Protein AF-A0A1V4R4H4-F1 (afdb_monomer)

Foldseek 3Di:
DVVVVVVVVVVVVLQVQLCVLCPDPPSVCRSVVSSVVVVVVVVVVVVVCVVPVVPDDPDVVVVVVVCVVVVVVVVVCVLCVVVVVCVVVVHDSVVSVVVVVCVVVVVVVVVVVPPDD

Sequence (117 aa):
MKKIISIIGWVILLLAFAALGLSSDDPTFGFFFYLAFFTATFALVYLYIKKHQRRTEIDPKKMVLVYKVSGIVLLLVGLFSPLIALRK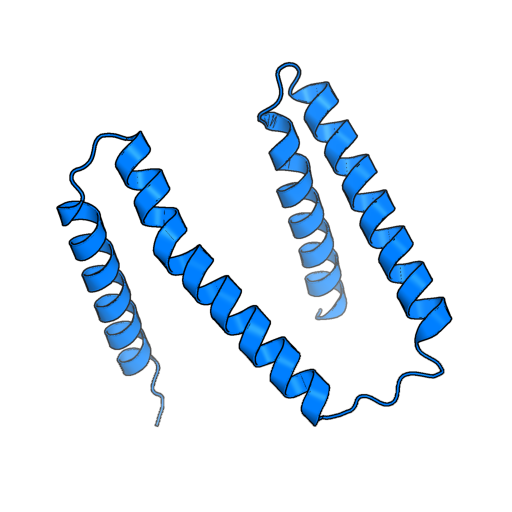IGLPGTSYWAIVSVSIFAWWGFSLFFKKD

Secondary structure (DSSP, 8-state):
-HHHHHHHHHHHHHHHHHGGGGGSSSHHHHHHHHHHHHHHHHHHHHHHHHHHTTS----HHHHHHHHHHHHHHHHHHHHHHHHHHHHHTT--HHHHHHHHHHHHHHHHHHHHHT---

pLDDT: mean 83.41, std 8.89, range [57.78, 94.44]

Mean predicted aligned error: 10.66 Å

Radius of gyration: 19.95 Å; Cα contacts (8 Å, |Δi|>4): 44; chains: 1; bounding box: 46×37×53 Å

Solvent-accessible surface area (backbone atoms only — not comparable to full-atom values): 6542 Å² total; per-residue (Å²): 110,75,67,59,56,51,53,51,51,53,52,52,52,48,50,58,57,11,53,61,16,52,78,40,99,51,36,69,62,26,25,55,50,34,38,51,51,51,52,51,49,51,51,51,51,50,51,50,46,70,71,52,61,89,74,64,76,80,50,66,68,59,50,52,49,52,51,53,51,52,50,50,53,51,49,52,51,65,63,47,50,57,49,56,54,41,48,74,74,71,49,59,76,67,58,47,55,50,50,52,50,51,51,51,52,50,51,51,56,50,53,61,73,67,60,74,130

Structure (mmCIF, N/CA/C/O backbone):
data_AF-A0A1V4R4H4-F1
#
_entry.id   AF-A0A1V4R4H4-F1
#
loop_
_atom_site.group_PDB
_atom_site.id
_atom_site.type_symbol
_atom_site.label_atom_id
_atom_site.label_alt_id
_atom_site.label_comp_id
_atom_site.label_asym_id
_atom_site.label_entity_id
_atom_site.label_seq_id
_atom_site.pdbx_PDB_ins_code
_atom_site.Cartn_x
_atom_site.Cartn_y
_atom_site.Cartn_z
_atom_site.occupancy
_atom_site.B_iso_or_equiv
_atom_site.auth_seq_id
_atom_site.auth_comp_id
_atom_site.auth_asym_id
_atom_site.auth_atom_id
_atom_site.pdbx_PDB_model_num
ATOM 1 N N . MET A 1 1 ? -1.796 21.272 16.201 1.00 60.28 1 MET A N 1
ATOM 2 C CA . MET A 1 1 ? -0.752 20.406 15.601 1.00 60.28 1 MET A CA 1
ATOM 3 C C . MET A 1 1 ? -1.289 19.069 15.077 1.00 60.28 1 MET A C 1
ATOM 5 O O . MET A 1 1 ? -1.186 18.846 13.881 1.00 60.28 1 MET A O 1
ATOM 9 N N . LYS A 1 2 ? -1.944 18.219 15.889 1.00 73.31 2 LYS A N 1
ATOM 10 C CA . LYS A 1 2 ? -2.423 16.880 15.456 1.00 73.31 2 LYS A CA 1
ATOM 11 C C . LYS A 1 2 ? -3.330 16.868 14.204 1.00 73.31 2 LYS A C 1
ATOM 13 O O . LYS A 1 2 ? -3.166 16.008 13.347 1.00 73.31 2 LYS A O 1
ATOM 18 N N . LYS A 1 3 ? -4.240 17.844 14.058 1.00 80.12 3 LYS A N 1
ATOM 19 C CA . 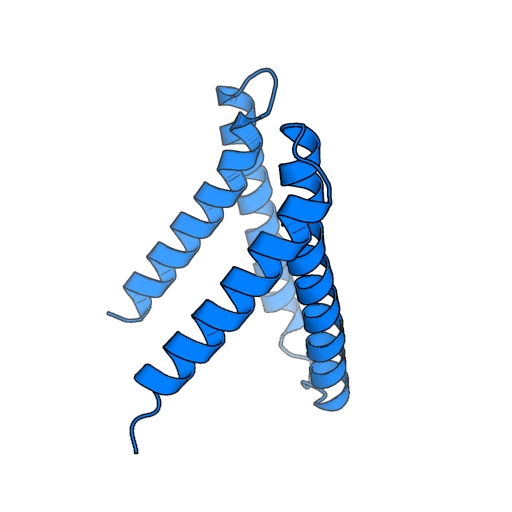LYS A 1 3 ? -5.114 17.966 12.869 1.00 80.12 3 LYS A CA 1
ATOM 20 C C . LYS A 1 3 ? -4.342 18.263 11.577 1.00 80.12 3 LYS A C 1
ATOM 22 O O . LYS A 1 3 ? -4.645 17.677 10.550 1.00 80.12 3 LYS A O 1
ATOM 27 N N . ILE A 1 4 ? -3.337 19.137 11.643 1.00 83.50 4 ILE A N 1
ATOM 28 C CA . ILE A 1 4 ? -2.533 19.537 10.477 1.00 83.50 4 ILE A CA 1
ATOM 29 C C . ILE A 1 4 ? -1.706 18.348 9.979 1.00 83.50 4 ILE A C 1
ATOM 31 O O . ILE A 1 4 ? -1.727 18.048 8.793 1.00 83.50 4 ILE A O 1
ATOM 35 N N . ILE A 1 5 ? -1.066 17.614 10.897 1.00 87.06 5 ILE A N 1
ATOM 36 C CA . ILE A 1 5 ? -0.311 16.391 10.575 1.00 87.06 5 ILE A CA 1
ATOM 37 C C . ILE A 1 5 ? -1.218 15.352 9.905 1.00 87.06 5 ILE A C 1
ATOM 39 O O . ILE A 1 5 ? -0.827 14.734 8.922 1.00 87.06 5 ILE A O 1
ATOM 43 N N . SER A 1 6 ? -2.451 15.193 10.397 1.00 84.44 6 SER A N 1
ATOM 44 C CA . SER A 1 6 ? -3.417 14.277 9.788 1.00 84.44 6 SER A CA 1
ATOM 45 C C . SER A 1 6 ? -3.791 14.692 8.365 1.00 84.44 6 SER A C 1
ATOM 47 O O . SER A 1 6 ? -3.778 13.845 7.478 1.00 84.44 6 SER A O 1
ATOM 49 N N . ILE A 1 7 ? -4.078 15.976 8.128 1.00 87.50 7 ILE A N 1
ATOM 50 C CA . ILE A 1 7 ? -4.419 16.486 6.791 1.00 87.50 7 ILE A CA 1
ATOM 51 C C . ILE A 1 7 ? -3.253 16.275 5.822 1.00 87.50 7 ILE A C 1
ATOM 53 O O . ILE A 1 7 ? -3.457 15.751 4.732 1.00 87.50 7 ILE A O 1
ATOM 57 N N . ILE A 1 8 ? -2.032 16.619 6.238 1.00 90.81 8 ILE A N 1
ATOM 58 C CA . ILE A 1 8 ? -0.823 16.407 5.432 1.00 90.81 8 ILE A CA 1
ATOM 59 C C . ILE A 1 8 ? -0.651 14.919 5.106 1.00 90.81 8 ILE A C 1
ATOM 61 O O . ILE A 1 8 ? -0.389 14.577 3.958 1.00 90.81 8 ILE A O 1
ATOM 65 N N . GLY A 1 9 ? -0.868 14.029 6.080 1.00 87.81 9 GLY A N 1
ATOM 66 C CA . GLY A 1 9 ? -0.818 12.583 5.863 1.00 87.81 9 GLY A CA 1
ATOM 67 C C . GLY A 1 9 ? -1.803 12.103 4.794 1.00 87.81 9 GLY A C 1
ATOM 68 O O . GLY A 1 9 ? -1.424 11.324 3.925 1.00 87.81 9 GLY A O 1
ATOM 69 N N . TRP A 1 10 ? -3.038 12.612 4.801 1.00 89.25 10 TRP A N 1
ATOM 70 C CA . TRP A 1 10 ? -4.032 12.290 3.771 1.00 89.25 10 TRP A CA 1
ATOM 71 C C . TRP A 1 10 ? -3.645 12.811 2.385 1.00 89.25 10 TRP A C 1
ATOM 73 O O . TRP A 1 10 ? -3.832 12.101 1.399 1.00 89.25 10 TRP A O 1
ATOM 83 N N . VAL A 1 11 ? -3.075 14.016 2.300 1.00 90.69 11 VAL A N 1
ATOM 84 C CA . VAL A 1 11 ? -2.595 14.583 1.029 1.00 90.69 11 VAL A CA 1
ATOM 85 C C . VAL A 1 11 ? -1.433 13.759 0.471 1.00 90.69 11 VAL A C 1
ATOM 87 O O . VAL A 1 11 ? -1.456 13.395 -0.701 1.00 90.69 11 VAL A O 1
ATOM 90 N N . ILE A 1 12 ? -0.451 13.407 1.307 1.00 92.81 12 ILE A N 1
ATOM 91 C CA . ILE A 1 12 ? 0.688 12.569 0.906 1.00 92.81 12 ILE A CA 1
ATOM 92 C C . ILE A 1 12 ? 0.209 11.191 0.445 1.00 92.81 12 ILE A C 1
ATOM 94 O O . ILE A 1 12 ? 0.670 10.700 -0.581 1.00 92.81 12 ILE A O 1
ATOM 98 N N . LEU A 1 13 ? -0.738 10.581 1.164 1.00 92.19 13 LEU A N 1
ATOM 99 C CA . LEU A 1 13 ? -1.321 9.294 0.785 1.00 92.19 13 LEU A CA 1
ATOM 100 C C . LEU A 1 13 ? -1.966 9.367 -0.605 1.00 92.19 13 LEU A C 1
ATOM 102 O O . LEU A 1 13 ? -1.736 8.499 -1.443 1.00 92.19 13 LEU A O 1
ATOM 106 N N . LEU A 1 14 ? -2.750 10.414 -0.860 1.00 93.31 14 LEU A N 1
ATOM 107 C CA . LEU A 1 14 ? -3.434 10.606 -2.136 1.00 93.31 14 LEU A CA 1
ATOM 108 C C . LEU A 1 14 ? -2.439 10.838 -3.280 1.00 93.31 14 LEU A C 1
ATOM 110 O O . LEU A 1 14 ? -2.593 10.246 -4.345 1.00 93.31 14 LEU A O 1
ATOM 114 N N . LEU A 1 15 ? -1.380 11.616 -3.042 1.00 92.44 15 LEU A N 1
ATOM 115 C CA . LEU A 1 15 ? -0.288 11.805 -4.000 1.00 92.44 15 LEU A CA 1
ATOM 116 C C . LEU A 1 15 ? 0.473 10.504 -4.282 1.00 92.44 15 LEU A C 1
ATOM 118 O O . LEU A 1 15 ? 0.792 10.232 -5.436 1.00 92.44 15 LEU A O 1
ATOM 122 N N . ALA A 1 16 ? 0.727 9.676 -3.266 1.00 92.31 16 ALA A N 1
ATOM 123 C CA . ALA A 1 16 ? 1.392 8.385 -3.438 1.00 92.31 16 ALA A CA 1
ATOM 124 C C . ALA A 1 16 ? 0.567 7.433 -4.319 1.00 92.31 16 ALA A C 1
ATOM 126 O O . ALA A 1 16 ? 1.111 6.750 -5.182 1.00 92.31 16 ALA A O 1
ATOM 127 N N . PHE A 1 17 ? -0.755 7.422 -4.144 1.00 91.88 17 PHE A N 1
ATOM 128 C CA . PHE A 1 17 ? -1.656 6.648 -4.994 1.00 91.88 17 PHE A CA 1
ATOM 129 C C . PHE A 1 17 ? -1.779 7.223 -6.410 1.00 91.88 17 PHE A C 1
ATOM 131 O O . PHE A 1 17 ? -1.784 6.461 -7.375 1.00 91.88 17 PHE A O 1
ATOM 138 N N . ALA A 1 18 ? -1.819 8.549 -6.556 1.00 92.38 18 ALA A N 1
ATOM 139 C CA . ALA A 1 18 ? -1.799 9.209 -7.862 1.00 92.38 18 ALA A CA 1
ATOM 140 C C . ALA A 1 18 ? -0.507 8.910 -8.641 1.00 92.38 18 ALA A C 1
ATOM 142 O O . ALA A 1 18 ? -0.545 8.718 -9.855 1.00 92.38 18 ALA A O 1
ATOM 143 N N . ALA A 1 19 ? 0.627 8.789 -7.943 1.00 92.94 19 ALA A N 1
ATOM 144 C CA . ALA A 1 19 ? 1.918 8.460 -8.540 1.00 92.94 19 ALA A CA 1
ATOM 145 C C . ALA A 1 19 ? 1.949 7.083 -9.228 1.00 92.94 19 ALA A C 1
ATOM 147 O O . ALA A 1 19 ? 2.784 6.873 -10.104 1.00 92.94 19 ALA A O 1
ATOM 148 N N . LEU A 1 20 ? 1.021 6.165 -8.920 1.00 89.38 20 LEU A N 1
ATOM 149 C CA . LEU A 1 20 ? 0.874 4.915 -9.679 1.00 89.38 20 LEU A CA 1
ATOM 150 C C . LEU A 1 20 ? 0.554 5.179 -11.160 1.00 89.38 20 LEU A C 1
ATOM 152 O O . LEU A 1 20 ? 0.998 4.430 -12.030 1.00 89.38 20 LEU A O 1
ATOM 156 N N . GLY A 1 21 ? -0.138 6.282 -11.455 1.00 87.44 21 GLY A N 1
ATOM 157 C CA . GLY A 1 21 ? -0.446 6.716 -12.815 1.00 87.44 21 GLY A CA 1
ATOM 158 C C . GLY A 1 21 ? 0.775 7.115 -13.642 1.00 87.44 21 GLY A C 1
ATOM 159 O O . GLY A 1 21 ? 0.704 7.056 -14.865 1.00 87.44 21 GLY A O 1
ATOM 160 N N . LEU A 1 22 ? 1.913 7.418 -13.006 1.00 90.81 22 LEU A N 1
ATOM 161 C CA . LEU A 1 22 ? 3.171 7.722 -13.701 1.00 90.81 22 LEU A CA 1
ATOM 162 C C . LEU A 1 22 ? 3.750 6.513 -14.446 1.00 90.81 22 LEU A C 1
ATOM 164 O O . LEU A 1 22 ? 4.633 6.680 -15.278 1.00 90.81 22 LEU A O 1
ATOM 168 N N . SER A 1 23 ? 3.272 5.302 -14.145 1.00 86.44 23 SER A N 1
ATOM 169 C CA . SER A 1 23 ? 3.664 4.078 -14.854 1.00 86.44 23 SER A CA 1
ATOM 170 C C . SER A 1 23 ? 2.878 3.822 -16.148 1.00 86.44 23 SER A C 1
ATOM 172 O O . SER A 1 23 ? 3.124 2.816 -16.808 1.00 86.44 23 SER A O 1
ATOM 174 N N . SER A 1 24 ? 1.934 4.702 -16.499 1.00 85.19 24 SER A N 1
ATOM 175 C CA . SER A 1 24 ? 1.113 4.591 -17.714 1.00 85.19 24 SER A CA 1
ATOM 176 C C . SER A 1 24 ? 1.832 5.160 -18.942 1.00 85.19 24 SER A C 1
ATOM 178 O O . SER A 1 24 ? 2.734 5.983 -18.799 1.00 85.19 24 SER A O 1
ATOM 180 N N . ASP A 1 25 ? 1.382 4.774 -20.142 1.00 87.06 25 ASP A N 1
ATOM 181 C CA . ASP A 1 25 ? 1.960 5.231 -21.419 1.00 87.06 25 ASP A CA 1
ATOM 182 C C . ASP A 1 25 ? 1.940 6.763 -21.575 1.00 87.06 25 ASP A C 1
ATOM 184 O O . ASP A 1 25 ? 2.895 7.350 -22.082 1.00 87.06 25 ASP A O 1
ATOM 188 N N . ASP A 1 26 ? 0.879 7.419 -21.088 1.00 89.50 26 ASP A N 1
ATOM 189 C CA . ASP A 1 26 ? 0.841 8.869 -20.883 1.00 89.50 26 ASP A CA 1
ATOM 190 C C . ASP A 1 26 ? 0.894 9.166 -19.372 1.00 89.50 26 ASP A C 1
ATOM 192 O O . ASP A 1 26 ? -0.127 9.059 -18.680 1.00 89.50 26 ASP A O 1
ATOM 196 N N . PRO A 1 27 ? 2.069 9.525 -18.827 1.00 87.38 27 PRO A N 1
ATOM 197 C CA . PRO A 1 27 ? 2.248 9.720 -17.393 1.00 87.38 27 PRO A CA 1
ATOM 198 C C . PRO A 1 27 ? 1.513 10.959 -16.872 1.00 87.38 27 PRO A C 1
ATOM 200 O O . PRO A 1 27 ? 1.125 10.991 -15.702 1.00 87.38 27 PRO A O 1
ATOM 203 N N . THR A 1 28 ? 1.287 11.967 -17.722 1.00 89.06 28 THR A N 1
ATOM 204 C CA . THR A 1 28 ? 0.567 13.183 -17.328 1.00 89.06 28 THR A CA 1
ATOM 205 C C . THR A 1 28 ? -0.909 12.858 -17.176 1.00 89.06 28 THR A C 1
ATOM 207 O O . THR A 1 28 ? -1.490 13.083 -16.114 1.00 89.06 28 THR A O 1
ATOM 210 N N . PHE A 1 29 ? -1.505 12.261 -18.210 1.00 91.00 29 PHE A N 1
ATOM 211 C CA . PHE A 1 29 ? -2.897 11.828 -18.162 1.00 91.00 29 PHE A CA 1
ATOM 212 C C . PHE A 1 29 ? -3.125 10.781 -17.063 1.00 91.00 29 PHE A C 1
ATOM 214 O O . PHE A 1 29 ? -4.056 10.918 -16.268 1.00 91.00 29 PHE A O 1
ATOM 221 N N . GLY A 1 30 ? -2.240 9.785 -16.957 1.00 89.81 30 GLY A N 1
ATOM 222 C CA . GLY A 1 30 ? -2.298 8.735 -15.945 1.00 89.81 30 GLY A CA 1
ATOM 223 C C . GLY A 1 30 ? -2.294 9.295 -14.525 1.00 89.81 30 GLY A C 1
ATOM 224 O O . GLY A 1 30 ? -3.163 8.945 -13.727 1.00 89.81 30 GLY A O 1
ATOM 225 N N . PHE A 1 31 ? -1.382 10.215 -14.200 1.00 92.06 31 PHE A N 1
ATOM 226 C CA . PHE A 1 31 ? -1.333 10.840 -12.876 1.00 92.06 31 PHE A CA 1
ATOM 227 C C . PHE A 1 31 ? -2.658 11.521 -12.498 1.00 92.06 31 PHE A C 1
ATOM 229 O O . PHE A 1 31 ? -3.212 11.250 -11.429 1.00 92.06 31 PHE A O 1
ATOM 236 N N . PHE A 1 32 ? -3.203 12.370 -13.378 1.00 92.69 32 PHE A N 1
ATOM 237 C CA . PHE A 1 32 ? -4.459 13.078 -13.107 1.00 92.69 32 PHE A CA 1
ATOM 238 C C . PHE A 1 32 ? -5.663 12.137 -13.054 1.00 92.69 32 PHE A C 1
ATOM 240 O O . PHE A 1 32 ? -6.547 12.322 -12.213 1.00 92.69 32 PHE A O 1
ATOM 247 N N . PHE A 1 33 ? -5.685 11.106 -13.898 1.00 92.81 33 PHE A N 1
ATOM 248 C CA . PHE A 1 33 ? -6.731 10.092 -13.887 1.00 92.81 33 PHE A CA 1
ATOM 249 C C . PHE A 1 33 ? -6.757 9.329 -12.559 1.00 92.81 33 PHE A C 1
ATOM 251 O O . PHE A 1 33 ? -7.805 9.246 -11.917 1.00 92.81 33 PHE A O 1
ATOM 258 N N . TYR A 1 34 ? -5.606 8.833 -12.094 1.00 91.31 34 TYR A N 1
ATOM 259 C CA . TYR A 1 34 ? -5.505 8.140 -10.809 1.00 91.31 34 TYR A CA 1
ATOM 260 C C . TYR A 1 34 ? -5.825 9.066 -9.630 1.00 91.31 34 TYR A C 1
ATOM 262 O O . TYR A 1 34 ? -6.520 8.652 -8.701 1.00 91.31 34 TYR A O 1
ATOM 270 N N . LEU A 1 35 ? -5.399 10.331 -9.677 1.00 93.88 35 LEU A N 1
ATOM 271 C CA . LEU A 1 35 ? -5.747 11.330 -8.665 1.00 93.88 35 LEU A CA 1
ATOM 272 C C . LEU A 1 35 ? -7.267 11.520 -8.564 1.00 93.88 35 LEU A C 1
ATOM 274 O O . LEU A 1 35 ? -7.826 11.459 -7.464 1.00 93.88 35 LEU A O 1
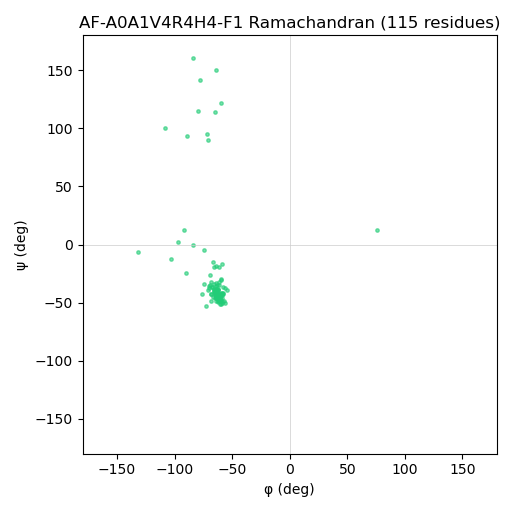ATOM 278 N N . ALA A 1 36 ? -7.949 11.700 -9.697 1.00 93.88 36 ALA A N 1
ATOM 279 C CA . ALA A 1 36 ? -9.403 11.833 -9.745 1.00 93.88 36 ALA A CA 1
ATOM 280 C C . ALA A 1 36 ? -10.106 10.551 -9.268 1.00 93.88 36 ALA A C 1
ATOM 282 O O . ALA A 1 36 ? -11.012 10.613 -8.434 1.00 93.88 36 ALA A O 1
ATOM 283 N N . PHE A 1 37 ? -9.646 9.388 -9.731 1.00 94.19 37 PHE A N 1
ATOM 284 C CA . PHE A 1 37 ? -10.193 8.083 -9.369 1.00 94.19 37 PHE A CA 1
ATOM 285 C C . PHE A 1 37 ? -10.098 7.800 -7.863 1.00 94.19 37 PHE A C 1
ATOM 287 O O . PHE A 1 37 ? -11.092 7.429 -7.231 1.00 94.19 37 PHE A O 1
ATOM 294 N N . PHE A 1 38 ? -8.928 8.006 -7.253 1.00 93.62 38 PHE A N 1
ATOM 295 C CA . PHE A 1 38 ? -8.741 7.778 -5.819 1.00 93.62 38 PHE A CA 1
ATOM 296 C C . PHE A 1 38 ? -9.478 8.809 -4.966 1.00 93.62 38 PHE A C 1
ATOM 298 O O . PHE A 1 38 ? -10.059 8.444 -3.943 1.00 93.62 38 PHE A O 1
ATOM 305 N N . THR A 1 39 ? -9.547 10.068 -5.410 1.00 94.31 39 THR A N 1
ATOM 306 C CA . THR A 1 39 ? -10.369 11.094 -4.749 1.00 94.31 39 THR A CA 1
ATOM 307 C C . THR A 1 39 ? -11.844 10.692 -4.745 1.00 94.31 39 THR A C 1
ATOM 309 O O . THR A 1 39 ? -12.487 10.720 -3.693 1.00 94.31 39 THR A O 1
ATOM 312 N N . ALA A 1 40 ? -12.377 10.252 -5.890 1.00 94.44 40 ALA A N 1
ATOM 313 C CA . ALA A 1 40 ? -13.753 9.773 -6.004 1.00 94.44 40 ALA A CA 1
ATOM 314 C C . ALA A 1 40 ? -13.999 8.529 -5.137 1.00 94.44 40 ALA A C 1
ATOM 316 O O . ALA A 1 40 ? -15.003 8.458 -4.430 1.00 94.44 40 ALA A O 1
ATOM 317 N N . THR A 1 41 ? -13.059 7.582 -5.123 1.00 93.62 41 THR A N 1
ATOM 318 C CA . THR A 1 41 ? -13.140 6.368 -4.298 1.00 93.62 41 THR A CA 1
ATOM 319 C C . THR A 1 41 ? -13.177 6.707 -2.808 1.00 93.62 41 THR A C 1
ATOM 321 O O . THR A 1 41 ? -14.057 6.230 -2.092 1.00 93.62 41 THR A O 1
ATOM 324 N N . PHE A 1 42 ? -12.283 7.574 -2.323 1.00 91.44 42 PHE A N 1
ATOM 325 C CA . PHE A 1 42 ? -12.299 8.014 -0.926 1.00 91.44 42 PHE A CA 1
ATOM 326 C C . PHE A 1 42 ? -13.566 8.792 -0.577 1.00 91.44 42 PHE A C 1
ATOM 328 O O . PHE A 1 42 ? -14.131 8.566 0.493 1.00 91.44 42 PHE A O 1
ATOM 335 N N . ALA A 1 43 ? -14.057 9.651 -1.473 1.00 92.75 43 ALA A N 1
ATOM 336 C CA . ALA A 1 43 ? -15.321 10.353 -1.278 1.00 92.75 43 ALA A CA 1
ATOM 337 C C . ALA A 1 43 ? -16.503 9.374 -1.174 1.00 92.75 43 ALA A C 1
ATOM 339 O O . ALA A 1 43 ? -17.319 9.496 -0.261 1.00 92.75 43 ALA A O 1
ATOM 340 N N . LEU A 1 44 ? -16.570 8.363 -2.047 1.00 93.25 44 LEU A N 1
ATOM 341 C CA . LEU A 1 44 ? -17.602 7.324 -2.014 1.00 93.25 44 LEU A CA 1
ATOM 342 C C . LEU A 1 44 ? -17.545 6.501 -0.728 1.00 93.25 44 LEU A C 1
ATOM 344 O O . LEU A 1 44 ? -18.575 6.314 -0.083 1.00 93.25 44 LEU A O 1
ATOM 348 N N . VAL A 1 45 ? -16.356 6.056 -0.316 1.00 90.75 45 VAL A N 1
ATOM 349 C CA . VAL A 1 45 ? -16.163 5.324 0.944 1.00 90.75 45 VA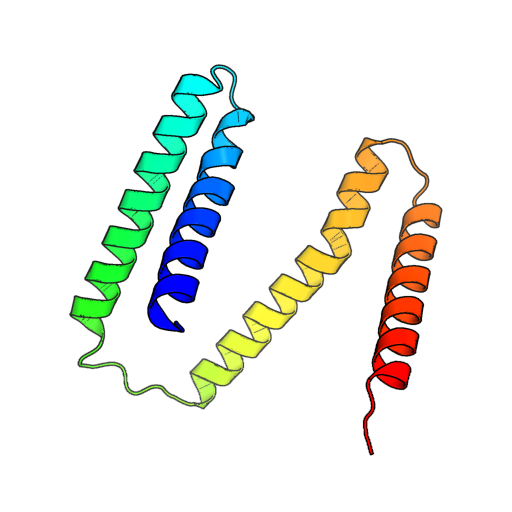L A CA 1
ATOM 350 C C . VAL A 1 45 ? -16.564 6.192 2.136 1.00 90.75 45 VAL A C 1
ATOM 352 O O . VAL A 1 45 ? -17.287 5.727 3.016 1.00 90.75 45 VAL A O 1
ATOM 355 N N . TYR A 1 46 ? -16.170 7.467 2.154 1.00 89.19 46 TYR A N 1
ATOM 356 C CA . TYR A 1 46 ? -16.554 8.408 3.204 1.00 89.19 46 TYR A CA 1
ATOM 357 C C . TYR A 1 46 ? -18.075 8.590 3.279 1.00 89.19 46 TYR A C 1
ATOM 359 O O . TYR A 1 46 ? -18.650 8.517 4.365 1.00 89.19 46 TYR A O 1
ATOM 367 N N . LEU A 1 47 ? -18.744 8.780 2.138 1.00 92.06 47 LEU A N 1
ATOM 368 C CA . LEU A 1 47 ? -20.202 8.896 2.075 1.00 92.06 47 LEU A CA 1
ATOM 369 C C . LEU A 1 47 ? -20.894 7.601 2.508 1.00 92.06 47 LEU A C 1
ATOM 371 O O . LEU A 1 47 ? -21.873 7.661 3.252 1.00 92.06 47 LEU A O 1
ATOM 375 N N . TYR A 1 48 ? -20.379 6.444 2.091 1.00 88.69 48 TYR A N 1
ATOM 376 C CA . TYR A 1 48 ? -20.893 5.136 2.486 1.00 88.69 48 TYR A CA 1
ATOM 377 C C . TYR A 1 48 ? -20.809 4.944 4.001 1.00 88.69 48 TYR A C 1
ATOM 379 O O . TYR A 1 48 ? -21.818 4.652 4.643 1.00 88.69 48 TYR A O 1
ATOM 387 N N . ILE A 1 49 ? -19.635 5.193 4.587 1.00 86.69 49 ILE A N 1
ATOM 388 C CA . ILE A 1 49 ? -19.419 5.111 6.033 1.00 86.69 49 ILE A CA 1
ATOM 389 C C . ILE A 1 49 ? -20.342 6.095 6.746 1.00 86.69 49 ILE A C 1
ATOM 391 O O . ILE A 1 49 ? -21.105 5.677 7.606 1.00 86.69 49 ILE A O 1
ATOM 395 N N . LYS A 1 50 ? -20.363 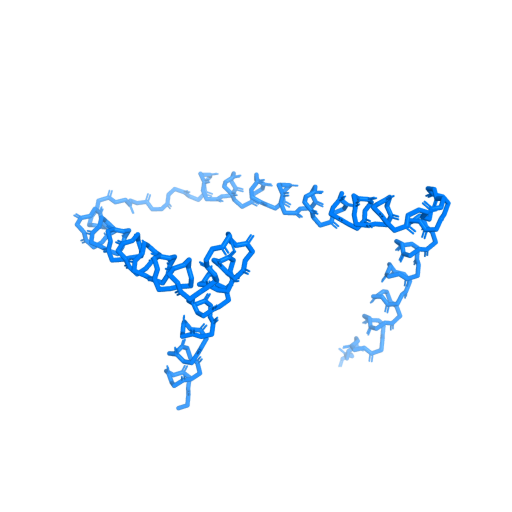7.372 6.346 1.00 85.44 50 LYS A N 1
ATOM 396 C CA . LYS A 1 50 ? -21.221 8.400 6.954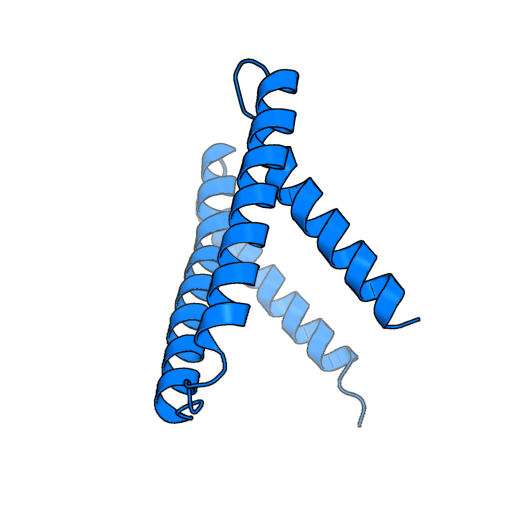 1.00 85.44 50 LYS A CA 1
ATOM 397 C C . LYS A 1 50 ? -22.705 8.021 6.916 1.00 85.44 50 LYS A C 1
ATOM 399 O O . LYS A 1 50 ? -23.433 8.296 7.869 1.00 85.44 50 LYS A O 1
ATOM 404 N N . LYS A 1 51 ? -23.154 7.383 5.831 1.00 85.00 51 LYS A N 1
ATOM 405 C CA . LYS A 1 51 ? -24.534 6.913 5.654 1.00 85.00 51 LYS A CA 1
ATOM 406 C C . LYS A 1 51 ? -24.844 5.668 6.494 1.00 85.00 51 LYS A C 1
ATOM 408 O O . LYS A 1 51 ? -25.970 5.543 6.969 1.00 85.00 51 LYS A O 1
ATOM 413 N N . HIS A 1 52 ? -23.882 4.767 6.696 1.00 77.06 52 HIS A N 1
ATOM 414 C CA . HIS A 1 52 ? -24.103 3.461 7.334 1.00 77.06 52 HIS A CA 1
ATOM 415 C C . HIS A 1 52 ? -23.621 3.365 8.798 1.00 77.06 52 HIS A C 1
ATOM 417 O O . HIS A 1 52 ? -24.014 2.450 9.520 1.00 77.06 52 HIS A O 1
ATOM 423 N N . GLN A 1 53 ? -22.843 4.337 9.286 1.00 66.19 53 GLN A N 1
ATOM 424 C CA . GLN A 1 53 ? -22.228 4.317 10.623 1.00 66.19 53 GLN A CA 1
ATOM 425 C C . GLN A 1 53 ? -23.224 4.328 11.787 1.00 66.19 53 GLN A C 1
ATOM 427 O O . GLN A 1 53 ? -22.849 3.982 12.901 1.00 66.19 53 GLN A O 1
ATOM 432 N N . ARG A 1 54 ? -24.488 4.716 11.571 1.00 57.78 54 ARG A N 1
ATOM 433 C CA . ARG A 1 54 ? -25.481 4.795 12.658 1.00 57.78 54 ARG A CA 1
ATOM 434 C C . ARG A 1 54 ? -26.009 3.436 13.142 1.00 57.78 54 ARG A C 1
ATOM 436 O O . ARG A 1 54 ? -26.801 3.423 14.078 1.00 57.78 54 ARG A O 1
ATOM 443 N N . ARG A 1 55 ? -25.642 2.311 12.514 1.00 58.16 55 ARG A N 1
ATOM 444 C CA . ARG A 1 55 ? -26.234 0.987 12.811 1.00 58.16 55 ARG A CA 1
ATOM 445 C C . ARG A 1 55 ? -25.227 -0.148 13.024 1.00 58.16 55 ARG A C 1
ATOM 447 O O . ARG A 1 55 ? -25.640 -1.246 13.378 1.00 58.16 55 ARG A O 1
ATOM 454 N N . THR A 1 56 ? -23.934 0.078 12.816 1.00 60.75 56 THR A N 1
ATOM 455 C CA . THR A 1 56 ? -22.906 -0.948 13.033 1.00 60.75 56 THR A CA 1
ATOM 456 C C . THR A 1 56 ? -22.412 -0.899 14.471 1.00 60.75 56 THR A C 1
ATOM 458 O O . THR A 1 56 ? -21.488 -0.148 14.783 1.00 60.75 56 THR A O 1
ATOM 461 N N . GLU A 1 57 ? -23.013 -1.705 15.345 1.00 65.31 57 GLU A N 1
ATOM 462 C CA . GLU A 1 57 ? -22.344 -2.106 16.582 1.00 65.31 57 GLU A CA 1
ATOM 463 C C . GLU A 1 57 ? -21.054 -2.841 16.200 1.00 65.31 57 GLU A C 1
ATOM 465 O O . GLU A 1 57 ? -21.064 -3.792 15.411 1.00 65.31 57 GLU A O 1
ATOM 470 N N . ILE A 1 58 ? -19.918 -2.335 16.680 1.00 67.56 58 ILE A N 1
ATOM 471 C CA . ILE A 1 58 ? -18.609 -2.925 16.409 1.00 67.56 58 ILE A CA 1
ATOM 472 C C . ILE A 1 58 ? -18.542 -4.226 17.204 1.00 67.56 58 ILE A C 1
ATOM 474 O O . ILE A 1 58 ? -18.211 -4.221 18.386 1.00 67.56 58 ILE A O 1
ATOM 478 N N . ASP A 1 59 ? -18.882 -5.340 16.558 1.00 79.06 59 ASP A N 1
ATOM 479 C CA . ASP A 1 59 ? -18.706 -6.661 17.150 1.00 79.06 59 ASP A CA 1
ATOM 480 C C . ASP A 1 59 ? -17.198 -6.920 17.335 1.00 79.06 59 ASP A C 1
ATOM 482 O O . ASP A 1 59 ? -16.463 -7.034 16.338 1.00 79.06 59 ASP A O 1
ATOM 486 N N . PRO A 1 60 ? -16.709 -7.030 18.584 1.00 80.12 60 PRO A N 1
ATOM 487 C CA . PRO A 1 60 ? -15.290 -7.210 18.857 1.00 80.12 60 PRO A CA 1
ATOM 488 C C . PRO A 1 60 ? -14.738 -8.486 18.210 1.00 80.12 60 PRO A C 1
ATOM 490 O O . PRO A 1 60 ? -13.581 -8.500 17.790 1.00 80.12 60 PRO A O 1
ATOM 493 N N . LYS A 1 61 ? -15.551 -9.542 18.038 1.00 80.69 61 LYS A N 1
ATOM 494 C CA . LYS A 1 61 ? -15.111 -10.792 17.398 1.00 80.69 61 LYS A CA 1
ATOM 495 C C . LYS A 1 61 ? -14.839 -10.599 15.908 1.00 80.69 61 LYS A C 1
ATOM 497 O O . LYS A 1 61 ? -13.821 -11.073 15.403 1.00 80.69 61 LYS A O 1
ATOM 502 N N . LYS A 1 62 ? -15.709 -9.865 15.205 1.00 82.44 62 LYS A N 1
ATOM 503 C CA . LYS A 1 62 ? -15.510 -9.533 13.782 1.00 82.44 62 LYS A CA 1
ATOM 504 C C . LYS A 1 62 ? -14.301 -8.626 13.595 1.00 82.44 62 LYS A C 1
ATOM 506 O O . LYS A 1 62 ? -13.516 -8.842 12.677 1.00 82.44 62 LYS A O 1
ATOM 511 N N . MET A 1 63 ? -14.118 -7.656 14.489 1.00 81.75 63 MET A N 1
ATOM 512 C CA . MET A 1 63 ? -12.984 -6.738 14.431 1.00 81.75 63 MET A CA 1
ATOM 513 C C . MET A 1 63 ? -11.644 -7.470 14.605 1.00 81.75 63 MET A C 1
ATOM 515 O O . MET A 1 63 ? -10.729 -7.262 13.811 1.00 81.75 63 MET A O 1
ATOM 519 N N . VAL A 1 64 ? -11.547 -8.396 15.568 1.00 88.31 64 VAL A N 1
ATOM 520 C CA . VAL A 1 64 ? -10.354 -9.246 15.751 1.00 88.31 64 VAL A CA 1
ATOM 521 C C . VAL A 1 64 ? -10.074 -10.092 14.508 1.00 88.31 64 VAL A C 1
ATOM 523 O O . VAL A 1 64 ? -8.921 -10.198 14.091 1.00 88.31 64 VAL A O 1
ATOM 526 N N . LEU A 1 65 ? -11.107 -10.659 13.877 1.00 89.00 65 LEU A N 1
ATOM 527 C CA . LEU A 1 65 ? -10.938 -11.432 12.647 1.00 89.00 65 LEU A CA 1
ATOM 528 C C . LEU A 1 65 ? -10.403 -10.566 11.497 1.00 89.00 65 LEU A C 1
ATOM 530 O O . LEU A 1 65 ? -9.450 -10.967 10.833 1.00 89.00 65 LEU A O 1
ATOM 534 N N . VAL A 1 66 ? -10.959 -9.368 11.290 1.00 88.19 66 VAL A N 1
ATOM 535 C CA . VAL A 1 66 ? -10.497 -8.422 10.258 1.00 88.19 66 VAL A CA 1
ATOM 536 C C . VAL A 1 66 ? -9.044 -8.015 10.496 1.00 88.19 66 VAL A C 1
ATOM 538 O O . VAL A 1 66 ? -8.253 -8.005 9.552 1.00 88.19 66 VAL A O 1
ATOM 541 N N . TYR A 1 67 ? -8.654 -7.744 11.743 1.00 87.44 67 TYR A N 1
ATOM 542 C CA . TYR A 1 67 ? -7.258 -7.452 12.073 1.00 87.44 67 TYR A CA 1
ATOM 543 C C . TYR A 1 67 ? -6.339 -8.646 11.823 1.00 87.44 67 TYR A C 1
ATOM 545 O O . TYR A 1 67 ? -5.262 -8.478 11.259 1.00 87.44 67 TYR A O 1
ATOM 553 N N . LYS A 1 68 ? -6.767 -9.862 12.175 1.00 89.25 68 LYS A N 1
ATOM 554 C CA . LYS A 1 68 ? -5.978 -11.075 11.942 1.00 89.25 68 LYS A CA 1
ATOM 555 C C . LYS A 1 68 ? -5.775 -11.333 10.449 1.00 89.25 68 LYS A C 1
ATOM 557 O O . LYS A 1 68 ? -4.655 -11.590 10.023 1.00 89.25 68 LYS A O 1
ATOM 562 N N . VAL A 1 69 ? -6.838 -11.232 9.652 1.00 92.94 69 VAL A N 1
ATOM 563 C CA . VAL A 1 69 ? -6.777 -11.458 8.201 1.00 92.94 69 VAL A CA 1
ATOM 564 C C . VAL A 1 69 ? -5.969 -10.361 7.511 1.00 92.94 69 VAL A C 1
ATOM 566 O O . VAL A 1 69 ? -5.061 -10.678 6.749 1.00 92.94 69 VAL A O 1
ATOM 569 N N . SER A 1 70 ? -6.233 -9.083 7.805 1.00 87.06 70 SER A N 1
ATOM 570 C CA . SER A 1 70 ? -5.461 -7.977 7.219 1.00 87.06 70 SER A CA 1
ATOM 571 C C . SER A 1 70 ? -3.988 -8.030 7.626 1.00 87.06 70 SER A C 1
ATOM 573 O O . SER A 1 70 ? -3.125 -7.831 6.777 1.00 87.06 70 SER A O 1
ATOM 575 N N . GLY A 1 71 ? -3.685 -8.399 8.874 1.00 86.25 71 GLY A N 1
ATOM 576 C CA . GLY A 1 71 ? -2.322 -8.629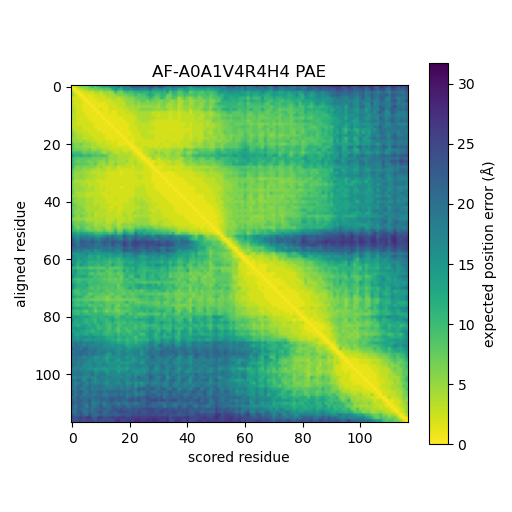 9.348 1.00 86.25 71 GLY A CA 1
ATOM 577 C C . GLY A 1 71 ? -1.607 -9.748 8.590 1.00 86.25 71 GLY A C 1
ATOM 578 O O . GLY A 1 71 ? -0.468 -9.562 8.175 1.00 86.25 71 GLY A O 1
ATOM 579 N N . ILE A 1 72 ? -2.274 -10.880 8.339 1.00 91.88 72 ILE A N 1
ATOM 580 C CA . ILE A 1 72 ? -1.706 -11.979 7.540 1.00 91.88 72 ILE A CA 1
ATOM 581 C C . ILE A 1 72 ? -1.463 -11.533 6.094 1.00 91.88 72 ILE A C 1
ATOM 583 O O . ILE A 1 72 ? -0.394 -11.795 5.551 1.00 91.88 72 ILE A O 1
ATOM 587 N N . VAL A 1 73 ? -2.418 -10.836 5.474 1.00 90.81 73 VAL A N 1
ATOM 588 C CA . VAL A 1 73 ? -2.262 -10.324 4.102 1.00 90.81 73 VAL A CA 1
ATOM 589 C C . VAL A 1 73 ? -1.085 -9.353 4.019 1.00 90.81 73 VAL A C 1
ATOM 591 O O . VAL A 1 73 ? -0.245 -9.492 3.134 1.00 90.81 73 VAL A O 1
ATOM 594 N N . LEU A 1 74 ? -0.979 -8.411 4.960 1.00 87.69 74 LEU A N 1
ATOM 595 C CA . LEU A 1 74 ? 0.138 -7.468 5.027 1.00 87.69 74 LEU A CA 1
ATOM 596 C C . LEU A 1 74 ? 1.475 -8.180 5.246 1.00 87.69 74 LEU A C 1
ATOM 598 O O . LEU A 1 74 ? 2.463 -7.807 4.619 1.00 87.69 74 LEU A O 1
ATOM 602 N N . LEU A 1 75 ? 1.504 -9.224 6.079 1.00 87.00 75 LEU A N 1
ATOM 603 C CA . LEU A 1 75 ? 2.696 -10.040 6.295 1.00 87.00 75 LEU A CA 1
ATOM 604 C C . LEU A 1 75 ? 3.119 -10.729 4.997 1.00 87.00 75 LEU A C 1
ATOM 606 O O . LEU A 1 75 ? 4.280 -10.630 4.614 1.00 87.00 75 LEU A O 1
ATOM 610 N N . LEU A 1 76 ? 2.189 -11.366 4.281 1.00 88.81 76 LEU A N 1
ATOM 611 C CA . LEU A 1 76 ? 2.484 -12.015 3.003 1.00 88.81 76 LEU A CA 1
ATOM 612 C C . LEU A 1 76 ? 2.983 -11.000 1.967 1.00 88.81 76 LEU A C 1
ATOM 614 O O . LEU A 1 76 ? 4.018 -11.220 1.345 1.00 88.81 76 LEU A O 1
ATOM 618 N N . VAL A 1 77 ? 2.311 -9.859 1.808 1.00 86.94 77 VAL A N 1
ATOM 619 C CA . VAL A 1 77 ? 2.739 -8.812 0.866 1.00 86.94 77 VAL A CA 1
ATOM 620 C C . VAL A 1 77 ? 4.123 -8.267 1.233 1.00 86.94 77 VAL A C 1
ATOM 622 O O . VAL A 1 77 ? 4.984 -8.134 0.363 1.00 86.94 77 VAL A O 1
ATOM 625 N N . GLY A 1 78 ? 4.373 -7.998 2.515 1.00 82.69 78 GLY A N 1
ATOM 626 C CA . GLY A 1 78 ? 5.674 -7.539 3.003 1.00 82.69 78 GLY A CA 1
ATOM 627 C C . GLY A 1 78 ? 6.784 -8.574 2.810 1.00 82.69 78 GLY A C 1
ATOM 628 O O . GLY A 1 78 ? 7.906 -8.210 2.476 1.00 82.69 78 GLY A O 1
ATOM 629 N N . LEU A 1 79 ? 6.467 -9.863 2.948 1.00 84.38 79 LEU A N 1
ATOM 630 C CA . LEU A 1 79 ? 7.423 -10.955 2.784 1.00 84.38 79 LEU A CA 1
ATOM 631 C C . LEU A 1 79 ? 7.735 -11.225 1.303 1.00 84.38 79 LEU A C 1
ATOM 633 O O . LEU A 1 79 ? 8.894 -11.423 0.948 1.00 84.38 79 LEU A O 1
ATOM 637 N N . PHE A 1 80 ? 6.731 -11.219 0.424 1.00 83.62 80 PHE A N 1
ATOM 638 C CA . PHE A 1 80 ? 6.891 -11.592 -0.987 1.00 83.62 80 PHE A CA 1
ATOM 639 C C . PHE A 1 80 ? 7.247 -10.420 -1.911 1.00 83.62 80 PHE A C 1
ATOM 641 O O . PHE A 1 80 ? 7.866 -10.646 -2.952 1.00 83.62 80 PHE A O 1
ATOM 648 N N . SER A 1 81 ? 6.919 -9.173 -1.557 1.00 82.12 81 SER A N 1
ATOM 649 C CA . SER A 1 81 ? 7.254 -8.011 -2.399 1.00 82.12 81 SER A CA 1
ATOM 650 C C . SER A 1 81 ? 8.758 -7.847 -2.680 1.00 82.12 81 SER A C 1
ATOM 652 O O . SER A 1 81 ? 9.099 -7.633 -3.850 1.00 82.12 81 SER A O 1
ATOM 654 N N . PRO A 1 82 ? 9.686 -8.043 -1.716 1.00 79.69 82 PRO A N 1
ATOM 655 C CA . PRO A 1 82 ? 11.116 -7.945 -1.987 1.00 79.69 82 PRO A CA 1
ATOM 656 C C . PRO A 1 82 ? 11.589 -9.096 -2.874 1.00 79.69 82 PRO A C 1
ATOM 658 O O . PRO A 1 82 ? 12.436 -8.891 -3.735 1.00 79.69 82 PRO A O 1
ATOM 661 N N . LEU A 1 83 ? 11.014 -10.296 -2.729 1.00 80.19 83 LEU A N 1
ATOM 662 C CA . LEU A 1 83 ? 11.369 -11.450 -3.559 1.00 80.19 83 LEU A CA 1
ATOM 663 C C . LEU A 1 83 ? 11.093 -11.172 -5.042 1.00 80.19 83 LEU A C 1
ATOM 665 O O . LEU A 1 83 ? 11.922 -11.476 -5.899 1.00 80.19 83 LEU A O 1
ATOM 669 N N . ILE A 1 84 ? 9.938 -10.577 -5.345 1.00 80.56 84 ILE A N 1
ATOM 670 C CA . ILE A 1 84 ? 9.543 -10.236 -6.716 1.00 80.56 84 ILE A CA 1
ATOM 671 C C . ILE A 1 84 ? 10.436 -9.112 -7.261 1.00 80.56 84 ILE A C 1
ATOM 673 O O . ILE A 1 84 ? 10.898 -9.195 -8.399 1.00 80.56 84 ILE A O 1
ATOM 677 N N . ALA A 1 85 ? 10.720 -8.090 -6.449 1.00 80.00 85 ALA A N 1
ATOM 678 C CA . ALA A 1 85 ? 11.586 -6.979 -6.837 1.00 80.00 85 ALA A CA 1
ATOM 679 C C . ALA A 1 85 ? 13.030 -7.432 -7.123 1.00 80.00 85 ALA A C 1
ATOM 681 O O . ALA A 1 85 ? 13.593 -7.073 -8.154 1.00 80.00 85 ALA A O 1
ATOM 682 N N . LEU A 1 86 ? 13.605 -8.279 -6.262 1.00 80.38 86 LEU A N 1
ATOM 683 C CA . LEU A 1 86 ? 14.969 -8.799 -6.405 1.00 80.38 86 LEU A CA 1
ATOM 684 C C . LEU A 1 86 ? 15.111 -9.728 -7.618 1.00 80.38 86 LEU A C 1
ATOM 686 O O . LEU A 1 86 ? 16.117 -9.673 -8.322 1.00 80.38 86 LEU A O 1
ATOM 690 N N . ARG A 1 87 ? 14.083 -10.535 -7.916 1.00 78.69 87 ARG A N 1
ATOM 691 C CA . ARG A 1 87 ? 14.062 -11.359 -9.135 1.00 78.69 87 ARG A CA 1
ATOM 692 C C . ARG A 1 87 ? 14.049 -10.517 -10.409 1.00 78.69 87 ARG A C 1
ATOM 694 O O . ARG A 1 87 ? 14.718 -10.888 -11.366 1.00 78.69 87 ARG A O 1
ATOM 701 N N . LYS A 1 88 ? 13.330 -9.386 -10.431 1.00 79.75 88 LYS A N 1
ATOM 702 C CA . LYS A 1 88 ? 13.302 -8.487 -11.602 1.00 79.75 88 LYS A CA 1
ATOM 703 C C . LYS A 1 88 ? 14.675 -7.910 -11.946 1.00 79.75 88 LYS A C 1
ATOM 705 O O . LYS A 1 88 ? 14.947 -7.693 -13.118 1.00 79.75 88 LYS A O 1
ATOM 710 N N . ILE A 1 89 ? 15.530 -7.688 -10.949 1.00 82.38 89 ILE A N 1
ATOM 711 C CA . ILE A 1 89 ? 16.893 -7.169 -11.145 1.00 82.38 89 ILE A CA 1
ATOM 712 C C . ILE A 1 89 ? 17.949 -8.276 -11.312 1.00 82.38 89 ILE A C 1
ATOM 714 O O . ILE A 1 89 ? 19.142 -8.000 -11.257 1.00 82.38 89 ILE A O 1
ATOM 718 N N . GLY A 1 90 ? 17.525 -9.530 -11.516 1.00 80.25 90 GLY A N 1
ATOM 719 C CA . GLY A 1 90 ? 18.419 -10.652 -11.822 1.00 80.25 90 GLY A CA 1
ATOM 720 C C . GLY A 1 90 ? 19.217 -11.192 -10.633 1.00 80.25 90 GLY A C 1
ATOM 721 O O . GLY A 1 90 ? 20.146 -11.972 -10.833 1.00 80.25 90 GLY A O 1
ATOM 722 N N . LEU A 1 91 ? 18.878 -10.808 -9.398 1.00 78.62 91 LEU A N 1
ATOM 723 C CA . LEU A 1 91 ? 19.578 -11.307 -8.217 1.00 78.62 91 LEU A CA 1
ATOM 724 C C . LEU A 1 91 ? 19.128 -12.733 -7.859 1.00 78.62 91 LEU A C 1
ATOM 726 O O . LEU A 1 91 ? 17.934 -13.053 -7.935 1.00 78.62 91 LEU A O 1
ATOM 730 N N . PRO A 1 92 ? 20.060 -13.599 -7.427 1.00 78.06 92 PRO A N 1
ATOM 731 C CA . PRO A 1 92 ? 19.731 -14.952 -7.016 1.00 78.06 92 PRO A CA 1
ATOM 732 C C . PRO A 1 92 ? 18.831 -14.944 -5.775 1.00 78.06 92 PRO A C 1
ATOM 734 O O . PRO A 1 92 ? 18.914 -14.070 -4.911 1.00 78.06 92 PRO A O 1
ATOM 737 N N . GLY A 1 93 ? 17.978 -15.965 -5.646 1.00 71.94 93 GLY A N 1
ATOM 738 C CA . GLY A 1 93 ? 17.057 -16.096 -4.508 1.00 71.94 93 GLY A CA 1
ATOM 739 C C . GLY A 1 93 ? 17.754 -16.157 -3.140 1.00 71.94 93 GLY A C 1
ATOM 740 O O . GLY A 1 93 ? 17.124 -15.904 -2.119 1.00 71.94 93 GLY A O 1
ATOM 741 N N . THR A 1 94 ? 19.057 -16.435 -3.103 1.00 75.75 94 THR A N 1
ATOM 742 C CA . THR A 1 94 ? 19.893 -16.372 -1.897 1.00 75.75 94 THR A CA 1
ATOM 743 C C . THR A 1 94 ? 20.045 -14.947 -1.357 1.00 75.75 94 THR A C 1
ATOM 745 O O . THR A 1 94 ? 20.051 -14.758 -0.141 1.00 75.75 94 THR A O 1
ATOM 748 N N . SER A 1 95 ? 20.078 -13.930 -2.226 1.00 78.31 95 SER A N 1
ATOM 749 C CA . SER A 1 95 ? 20.130 -12.517 -1.827 1.00 78.31 95 SER A CA 1
ATOM 750 C C . SER A 1 95 ? 18.871 -12.087 -1.073 1.00 78.31 95 SER A C 1
ATOM 752 O O . SER A 1 95 ? 18.954 -11.290 -0.143 1.00 78.31 95 SER A O 1
ATOM 754 N N . TYR A 1 96 ? 17.711 -12.653 -1.421 1.00 77.75 96 TYR A N 1
ATOM 755 C CA . TYR A 1 96 ? 16.460 -12.399 -0.706 1.00 77.75 96 TYR A CA 1
ATOM 756 C C . TYR A 1 96 ? 16.536 -12.858 0.753 1.00 77.75 96 TYR A C 1
ATOM 758 O O . TYR A 1 96 ? 16.229 -12.082 1.656 1.00 77.75 96 TYR A O 1
ATOM 766 N N . TRP A 1 97 ? 17.005 -14.085 0.995 1.00 78.19 97 TRP A N 1
ATOM 767 C CA . TRP A 1 97 ? 17.148 -14.610 2.353 1.00 78.19 97 TRP A CA 1
ATOM 768 C C . TRP A 1 97 ? 18.144 -13.798 3.179 1.00 78.19 97 TRP A C 1
ATOM 770 O O . TRP A 1 97 ? 17.857 -13.493 4.332 1.00 78.19 97 TRP A O 1
ATOM 780 N N . ALA A 1 98 ? 19.254 -13.360 2.578 1.00 81.00 98 ALA A N 1
ATOM 781 C CA . ALA A 1 98 ? 20.213 -12.483 3.244 1.00 81.00 98 ALA A CA 1
ATOM 782 C C . ALA A 1 98 ? 19.581 -11.144 3.665 1.00 81.00 98 ALA A C 1
ATOM 784 O O . ALA A 1 98 ? 19.755 -10.715 4.804 1.00 81.00 98 ALA A O 1
ATOM 785 N N . ILE A 1 99 ? 18.797 -10.507 2.788 1.00 80.88 99 ILE A N 1
ATOM 786 C CA . ILE A 1 99 ? 18.113 -9.238 3.088 1.00 80.88 99 ILE A CA 1
ATOM 787 C C . ILE A 1 99 ? 17.072 -9.422 4.196 1.00 80.88 99 ILE A C 1
ATOM 789 O O . ILE A 1 99 ? 17.002 -8.597 5.108 1.00 80.88 99 ILE A O 1
ATOM 793 N N . VAL A 1 100 ? 16.287 -10.502 4.155 1.00 81.06 100 VAL A N 1
ATOM 794 C CA . VAL A 1 100 ? 15.311 -10.820 5.208 1.00 81.06 100 VAL A CA 1
ATOM 795 C C . VAL A 1 100 ? 16.016 -11.034 6.546 1.00 81.06 100 VAL A C 1
ATOM 797 O O . VAL A 1 100 ? 15.619 -10.428 7.538 1.00 81.06 100 VAL A O 1
ATOM 800 N N . SER A 1 101 ? 17.096 -11.819 6.579 1.00 81.06 101 SER A N 1
ATOM 801 C CA . SER A 1 101 ? 17.886 -12.035 7.793 1.00 81.06 101 SER A CA 1
ATOM 802 C C . SER A 1 101 ? 18.447 -10.725 8.342 1.00 81.06 101 SER A C 1
ATOM 804 O O . SER A 1 101 ? 18.228 -10.423 9.512 1.00 81.06 101 SER A O 1
ATOM 806 N N . VAL A 1 102 ? 19.100 -9.908 7.508 1.00 82.81 102 VAL A N 1
ATOM 807 C CA . VAL A 1 102 ? 19.637 -8.599 7.918 1.00 82.81 102 VAL A CA 1
ATOM 808 C C . VAL A 1 102 ? 18.530 -7.690 8.450 1.00 82.81 102 VAL A C 1
ATOM 810 O O . VAL A 1 102 ? 18.715 -7.067 9.488 1.00 82.81 102 VAL A O 1
ATOM 813 N N . SER A 1 103 ? 17.365 -7.649 7.803 1.00 81.12 103 SER A N 1
ATOM 814 C CA . SER A 1 103 ? 16.235 -6.819 8.242 1.00 81.12 103 SER A CA 1
ATOM 815 C C . SER A 1 103 ? 15.683 -7.269 9.596 1.00 81.12 103 SER A C 1
ATOM 817 O O . SER A 1 103 ? 15.417 -6.434 10.459 1.00 81.12 103 SER A O 1
ATOM 819 N N . ILE A 1 104 ? 15.547 -8.583 9.811 1.00 81.94 104 ILE A N 1
ATOM 820 C CA . ILE A 1 104 ? 15.100 -9.151 11.090 1.00 81.94 104 ILE A CA 1
ATOM 821 C C . ILE A 1 104 ? 16.111 -8.833 12.194 1.00 81.94 104 ILE A C 1
ATOM 823 O O . ILE A 1 104 ? 15.716 -8.345 13.252 1.00 81.94 104 ILE A O 1
ATOM 827 N N . PHE A 1 105 ? 17.406 -9.062 11.951 1.00 81.69 105 PHE A N 1
ATOM 828 C CA . PHE A 1 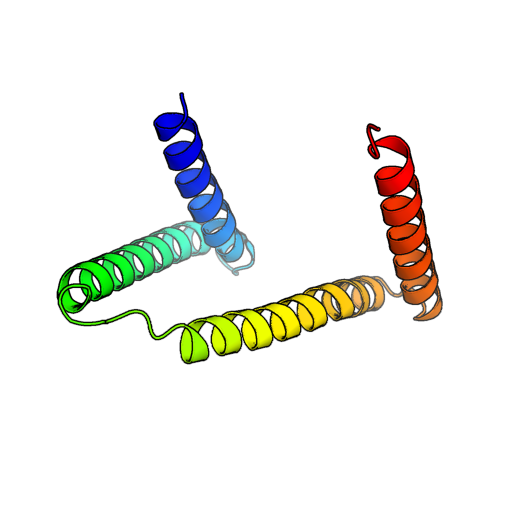105 ? 18.459 -8.781 12.930 1.00 81.69 105 PHE A CA 1
ATOM 829 C C . PHE A 1 105 ? 18.604 -7.285 13.220 1.00 81.69 105 PHE A C 1
ATOM 831 O O . PHE A 1 105 ? 18.773 -6.909 14.377 1.00 81.69 105 PHE A O 1
ATOM 838 N N . ALA A 1 106 ? 18.476 -6.425 12.208 1.00 80.81 106 ALA A N 1
ATOM 839 C CA . ALA A 1 106 ? 18.481 -4.977 12.380 1.00 80.81 106 ALA A CA 1
ATOM 840 C C . ALA A 1 106 ? 17.280 -4.507 13.209 1.00 80.81 106 ALA A C 1
ATOM 842 O O . ALA A 1 106 ? 17.448 -3.699 14.119 1.00 80.81 106 ALA A O 1
ATOM 843 N N . TRP A 1 107 ? 16.083 -5.049 12.954 1.00 78.88 107 TRP A N 1
ATOM 844 C CA . TRP A 1 107 ? 14.892 -4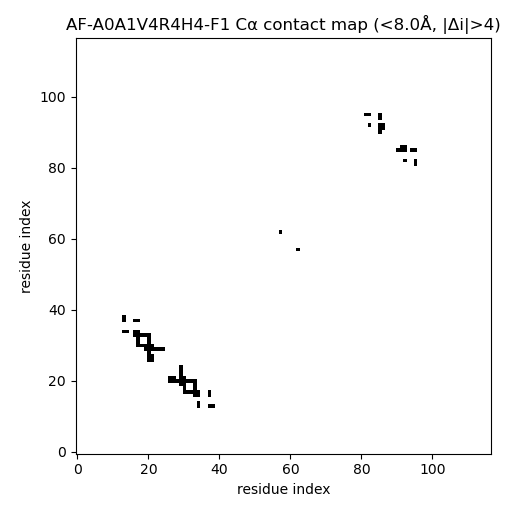.741 13.746 1.00 78.88 107 TRP A CA 1
ATOM 845 C C . TRP A 1 107 ? 15.029 -5.212 15.195 1.00 78.88 107 TRP A C 1
ATOM 847 O O . TRP A 1 107 ? 14.713 -4.470 16.122 1.00 78.88 107 TRP A O 1
ATOM 857 N N . TRP A 1 108 ? 15.540 -6.426 15.407 1.00 76.69 108 TRP A N 1
ATOM 858 C CA . TRP A 1 108 ? 15.820 -6.950 16.743 1.00 76.69 108 TRP A CA 1
ATOM 859 C C . TRP A 1 108 ? 16.843 -6.091 17.489 1.00 76.69 108 TRP A C 1
ATOM 861 O O . TRP A 1 108 ? 16.578 -5.681 18.619 1.00 76.69 108 TRP A O 1
ATOM 871 N N . GLY A 1 109 ? 17.964 -5.750 16.849 1.00 76.31 109 GLY A N 1
ATOM 872 C CA . GLY A 1 109 ? 18.988 -4.873 17.418 1.00 76.31 109 GLY A CA 1
ATOM 873 C C . GLY A 1 109 ? 18.448 -3.482 17.755 1.00 76.31 109 GLY A C 1
ATOM 874 O O . GLY A 1 109 ? 18.677 -2.978 18.851 1.00 76.31 109 GLY A O 1
ATOM 875 N N . PHE A 1 110 ? 17.648 -2.899 16.861 1.00 73.00 110 PHE A N 1
ATOM 876 C CA . PHE A 1 110 ? 16.959 -1.633 17.105 1.00 73.00 110 PHE A CA 1
ATOM 877 C C . PHE A 1 110 ? 15.983 -1.739 18.287 1.00 73.00 110 PHE A C 1
ATOM 879 O O . PHE A 1 110 ? 15.966 -0.869 19.153 1.00 73.00 110 PHE A O 1
ATOM 886 N N . SER A 1 111 ? 15.216 -2.828 18.386 1.00 74.62 111 SER A N 1
ATOM 887 C CA . SER A 1 111 ? 14.264 -3.033 19.486 1.00 74.62 111 SER A CA 1
ATOM 888 C C . SER A 1 111 ? 14.940 -3.129 20.856 1.00 74.62 111 SER A C 1
ATOM 890 O O . SER A 1 111 ? 14.397 -2.629 21.837 1.00 74.62 111 SER A O 1
ATOM 892 N N . LEU A 1 112 ? 16.141 -3.715 20.920 1.00 77.56 112 LEU A N 1
ATOM 893 C CA . LEU A 1 112 ? 16.937 -3.787 22.145 1.00 77.56 112 LEU A CA 1
ATOM 894 C C . LEU A 1 112 ? 17.481 -2.411 22.538 1.00 77.56 112 LEU A C 1
ATOM 896 O O . LEU A 1 112 ? 17.479 -2.075 23.716 1.00 77.56 112 LEU A O 1
ATOM 900 N N . PHE A 1 113 ? 17.882 -1.595 21.561 1.00 76.50 113 PHE A N 1
ATOM 901 C CA . PHE A 1 113 ? 18.410 -0.251 21.802 1.00 76.50 113 PHE A CA 1
ATOM 902 C C . PHE A 1 113 ? 17.348 0.730 22.328 1.00 76.50 113 PHE A C 1
ATOM 904 O O . PHE A 1 113 ? 17.654 1.630 23.104 1.00 76.50 113 PHE A O 1
ATOM 911 N N . PHE A 1 114 ? 16.088 0.556 21.918 1.00 72.31 114 PHE A N 1
ATOM 912 C CA . PHE A 1 114 ? 14.962 1.398 22.341 1.00 72.31 114 PHE A CA 1
ATOM 913 C C . PHE A 1 114 ? 14.149 0.817 23.499 1.00 72.31 114 PHE A C 1
ATOM 915 O O . PHE A 1 114 ? 13.168 1.436 23.923 1.00 72.31 114 PHE A O 1
ATOM 922 N N . LYS A 1 115 ? 14.545 -0.344 24.034 1.00 60.97 115 LYS A N 1
ATOM 923 C CA . LYS A 1 115 ? 13.960 -0.880 25.258 1.00 60.97 115 LYS A CA 1
ATOM 924 C C . LYS A 1 115 ? 14.431 -0.014 26.428 1.00 60.97 115 LYS A C 1
ATOM 926 O O . LYS A 1 115 ? 15.495 -0.224 26.992 1.00 60.97 115 LYS A O 1
ATOM 931 N N . LYS A 1 116 ? 13.652 1.027 26.711 1.00 58.91 116 LYS A N 1
ATOM 932 C CA . LYS A 1 116 ? 13.820 1.895 27.871 1.00 58.91 116 LYS A CA 1
ATOM 933 C C . LYS A 1 116 ? 13.202 1.165 29.062 1.00 58.91 116 LYS A C 1
ATOM 935 O O . LYS A 1 116 ? 12.004 0.880 29.011 1.00 58.91 116 LYS A O 1
ATOM 940 N N . ASP A 1 117 ? 14.032 0.806 30.037 1.00 59.00 117 ASP A N 1
ATOM 941 C CA . ASP A 1 117 ? 13.567 0.363 31.356 1.00 59.00 117 ASP A CA 1
ATOM 942 C C . ASP A 1 117 ? 12.675 1.434 32.012 1.00 59.00 117 ASP A C 1
ATOM 944 O O . ASP A 1 117 ? 12.928 2.647 31.786 1.00 59.00 117 ASP A O 1
#